Protein AF-A0A552U8J7-F1 (afdb_monomer)

Organism: NCBI:txid2593303

Secondary structure (DSSP, 8-state):
-EEEEEEEEESS--TTS-HHHHHHHHHHHHHHTTPEEEEEEEEEE--SS-S--HHHHHHHHHHHTT--SEEEES-GGGT-SSHHHHHHHHHHHHHTTPEEEE----

Mean predicted aligned error: 4.66 Å

Nearest PDB structures (foldseek):
  3bvp-assembly1_B-2  TM=9.586E-01  e=5.510E-09  unclassified
  3bvp-assembly1_A-2  TM=9.538E-01  e=4.838E-09  unclassified
  6dgc-assembly1_A  TM=9.422E-01  e=4.533E-09  Sulfolobus sp. L00 11
  6dgc-assembly1_B  TM=9.392E-01  e=1.203E-08  Sulfolobus sp. L00 11
  3lhk-assembly1_B  TM=8.976E-01  e=3.194E-08  Methanocaldococcus jannaschii DSM 2661

Sequence (106 aa):
MKVALYARCSASKPEGETIEAQLKRSRALIHKRGWAEVSCFIDAGYSGITLDRPGMRSLIAVVESGAVEAVCVDSISRLARSQADFETLAAQCRSAGVRIIANDQG

Radius of gyration: 12.72 Å; Cα contacts (8 Å, |Δi|>4): 197; chains: 1; bounding box: 29×30×30 Å

Foldseek 3Di:
DEEEEEAEDAPDDDPCRDRVNWVVLQVVVCVVVVYDYPYYFYHYNDDQADCPTPRSVVVLVCLQVLVGQEYETQALSRRHPDPVSSVVVCVSSVVSNYYYHHVPPD

Structure (mmCIF, N/CA/C/O backbone):
data_AF-A0A552U8J7-F1
#
_entry.id   AF-A0A552U8J7-F1
#
loop_
_atom_site.group_PDB
_atom_site.id
_atom_site.type_symbol
_atom_site.label_atom_id
_atom_site.label_alt_id
_atom_site.label_comp_id
_atom_site.label_asym_id
_atom_site.label_entity_id
_atom_site.label_seq_id
_atom_site.pdbx_PDB_ins_code
_atom_site.Cartn_x
_atom_site.Cartn_y
_atom_site.Cartn_z
_atom_site.occupancy
_atom_site.B_iso_or_equiv
_atom_site.auth_seq_id
_atom_site.auth_comp_id
_atom_site.auth_asym_id
_atom_site.auth_atom_id
_atom_site.pdbx_PDB_model_num
ATOM 1 N N . MET A 1 1 ? -8.632 -1.790 12.955 1.00 92.88 1 MET A N 1
ATOM 2 C CA . MET A 1 1 ? -7.970 -1.064 11.856 1.00 92.88 1 MET A CA 1
ATOM 3 C C . MET A 1 1 ? -8.086 -1.884 10.585 1.00 92.88 1 MET A C 1
ATOM 5 O O . MET A 1 1 ? -7.649 -3.034 10.581 1.00 92.88 1 MET A O 1
ATOM 9 N N . LYS A 1 2 ? -8.709 -1.315 9.557 1.00 96.12 2 LYS A N 1
ATOM 10 C CA . LYS A 1 2 ? -8.843 -1.869 8.206 1.00 96.12 2 LYS A CA 1
ATOM 11 C C . LYS A 1 2 ? -7.602 -1.547 7.381 1.00 96.12 2 LYS A C 1
ATOM 13 O O . LYS A 1 2 ? -7.211 -0.383 7.305 1.00 96.12 2 LYS A O 1
ATOM 18 N N . VAL A 1 3 ? -6.988 -2.554 6.772 1.00 97.06 3 VAL A N 1
ATOM 19 C CA . VAL A 1 3 ? -5.699 -2.413 6.089 1.00 97.06 3 VAL A CA 1
ATOM 20 C C . VAL A 1 3 ? -5.780 -2.963 4.668 1.00 97.06 3 VAL A C 1
ATOM 22 O O . VAL A 1 3 ? -6.255 -4.079 4.457 1.00 97.06 3 VAL A O 1
ATOM 25 N N . ALA A 1 4 ? -5.290 -2.190 3.699 1.00 97.06 4 ALA A N 1
ATOM 26 C CA . ALA A 1 4 ? -4.988 -2.679 2.358 1.00 97.06 4 ALA A CA 1
ATOM 27 C C . ALA A 1 4 ? -3.547 -3.196 2.305 1.00 97.06 4 ALA A C 1
ATOM 29 O O . ALA A 1 4 ? -2.637 -2.539 2.808 1.00 97.06 4 ALA A O 1
ATOM 30 N N . LEU A 1 5 ? -3.321 -4.340 1.668 1.00 96.44 5 LEU A N 1
ATOM 31 C CA . LEU A 1 5 ? -1.984 -4.832 1.354 1.00 96.44 5 LEU A CA 1
ATOM 32 C C . LEU A 1 5 ? -1.585 -4.433 -0.060 1.00 96.44 5 LEU A C 1
ATOM 34 O O . LEU A 1 5 ? -2.409 -4.464 -0.974 1.00 96.44 5 LEU A O 1
ATOM 38 N N . TYR A 1 6 ? -0.309 -4.112 -0.251 1.00 95.06 6 TYR A N 1
ATOM 39 C CA . TYR A 1 6 ? 0.245 -3.897 -1.580 1.00 95.06 6 TYR A CA 1
ATOM 40 C C . TYR A 1 6 ? 1.609 -4.580 -1.739 1.00 95.06 6 TYR A C 1
ATOM 42 O O . TYR A 1 6 ? 2.515 -4.411 -0.918 1.00 95.06 6 TYR A O 1
ATOM 50 N N . ALA A 1 7 ? 1.761 -5.339 -2.823 1.00 92.56 7 ALA A N 1
ATOM 51 C CA . ALA A 1 7 ? 2.996 -6.030 -3.178 1.00 92.56 7 ALA A CA 1
ATOM 52 C C . ALA A 1 7 ? 3.368 -5.774 -4.642 1.00 92.56 7 ALA A C 1
ATOM 54 O O . ALA A 1 7 ? 2.512 -5.685 -5.521 1.00 92.56 7 ALA A O 1
ATOM 55 N N . ARG A 1 8 ? 4.673 -5.689 -4.916 1.00 89.38 8 ARG A N 1
ATOM 56 C CA . ARG A 1 8 ? 5.188 -5.462 -6.273 1.00 89.38 8 ARG A CA 1
ATOM 57 C C . ARG A 1 8 ? 6.414 -6.313 -6.546 1.00 89.38 8 ARG A C 1
ATOM 59 O O . ARG A 1 8 ? 7.313 -6.390 -5.708 1.00 89.38 8 ARG A O 1
ATOM 66 N N . CYS A 1 9 ? 6.501 -6.867 -7.749 1.00 85.50 9 CYS A N 1
ATOM 67 C CA . CYS A 1 9 ? 7.696 -7.541 -8.238 1.00 85.50 9 CYS A CA 1
ATOM 68 C C . CYS A 1 9 ? 7.993 -7.101 -9.674 1.00 85.50 9 CYS A C 1
ATOM 70 O O . CYS A 1 9 ? 7.096 -7.066 -10.512 1.00 85.50 9 CYS A O 1
ATOM 72 N N . SER A 1 10 ? 9.248 -6.754 -9.961 1.00 75.00 10 SER A N 1
ATOM 73 C CA . SER A 1 10 ? 9.705 -6.520 -11.335 1.00 75.00 10 SER A CA 1
ATOM 74 C C . SER A 1 10 ? 9.939 -7.852 -12.046 1.00 75.00 10 SER A C 1
ATOM 76 O O . SER A 1 10 ? 10.345 -8.810 -11.397 1.00 75.00 10 SER A O 1
ATOM 78 N N . ALA A 1 11 ? 9.758 -7.894 -13.369 1.00 66.56 11 ALA A N 1
ATOM 79 C CA . ALA A 1 11 ? 9.876 -9.115 -14.179 1.00 66.56 11 ALA A CA 1
ATOM 80 C C . ALA A 1 11 ? 11.217 -9.871 -14.032 1.00 66.56 11 ALA A C 1
ATOM 82 O O . ALA A 1 11 ? 11.279 -11.067 -14.285 1.00 66.56 11 ALA A O 1
ATOM 83 N N . SER A 1 12 ? 12.282 -9.194 -13.596 1.00 60.25 12 SER A N 1
ATOM 84 C CA . SER A 1 12 ? 13.618 -9.757 -13.401 1.00 60.25 12 SER A CA 1
ATOM 85 C C . SER A 1 12 ? 14.025 -9.724 -11.920 1.00 60.25 12 SER A C 1
ATOM 87 O O . SER A 1 12 ? 14.652 -8.750 -11.496 1.00 60.25 12 SER A O 1
ATOM 89 N N . LYS A 1 13 ? 13.667 -10.728 -11.104 1.00 60.84 13 LYS A N 1
ATOM 90 C CA . LYS A 1 13 ? 14.222 -10.870 -9.740 1.00 60.84 13 LYS A CA 1
ATOM 91 C C . LYS A 1 13 ? 14.313 -12.323 -9.228 1.00 60.84 13 LYS A C 1
ATOM 93 O O . LYS A 1 13 ? 13.581 -13.171 -9.727 1.00 60.84 13 LYS A O 1
ATOM 98 N N . PRO A 1 14 ? 15.206 -12.591 -8.245 1.00 55.47 14 PRO A N 1
ATOM 99 C CA . PRO A 1 14 ? 15.517 -13.930 -7.724 1.00 55.47 14 PRO A CA 1
ATOM 100 C C . PRO A 1 14 ? 14.398 -14.510 -6.837 1.00 55.47 14 PRO A C 1
ATOM 102 O O . PRO A 1 14 ? 13.576 -13.759 -6.308 1.00 55.47 14 PRO A O 1
ATOM 105 N N . GLU A 1 15 ? 14.431 -15.829 -6.603 1.00 54.19 15 GLU A N 1
ATOM 106 C CA . GLU A 1 15 ? 13.433 -16.661 -5.886 1.00 54.19 15 GLU A CA 1
ATOM 107 C C . GLU A 1 15 ? 12.950 -16.150 -4.504 1.00 54.19 15 GLU A C 1
ATOM 109 O O . GLU A 1 15 ? 11.908 -16.590 -4.028 1.00 54.19 15 GLU A O 1
ATOM 114 N N . GLY A 1 16 ? 13.641 -15.204 -3.853 1.00 53.81 16 GLY A N 1
ATOM 115 C CA . GLY A 1 16 ? 13.302 -14.703 -2.506 1.00 53.81 16 GLY A CA 1
ATOM 116 C C . GLY A 1 16 ? 12.442 -13.428 -2.428 1.00 53.81 16 GLY A C 1
ATOM 117 O O . GLY A 1 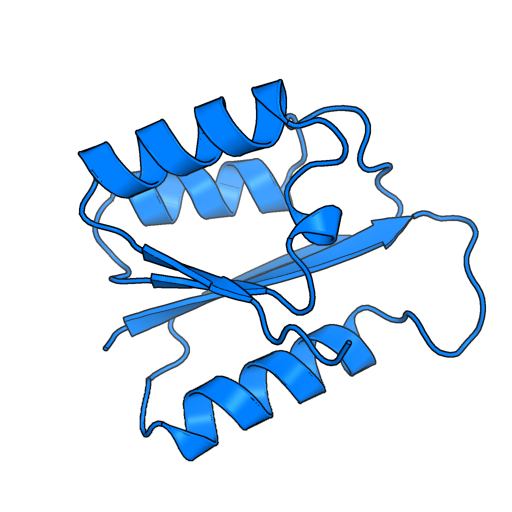16 ? 11.947 -13.084 -1.353 1.00 53.81 16 GLY A O 1
ATOM 118 N N . GLU A 1 17 ? 12.242 -12.708 -3.537 1.00 69.38 17 GLU A N 1
ATOM 119 C CA . GLU A 1 17 ? 11.499 -11.430 -3.576 1.00 69.38 17 GLU A CA 1
ATOM 120 C C . GLU A 1 17 ? 10.084 -11.554 -4.176 1.00 69.38 17 GLU A C 1
ATOM 122 O O . GLU A 1 17 ? 9.488 -10.565 -4.616 1.00 69.38 17 GLU A O 1
ATOM 127 N N . THR A 1 18 ? 9.517 -12.761 -4.173 1.00 82.81 18 THR A N 1
ATOM 128 C CA . THR A 1 18 ? 8.197 -13.027 -4.759 1.00 82.81 18 THR A CA 1
ATOM 129 C C . THR A 1 18 ? 7.086 -12.218 -4.088 1.00 82.81 18 THR A C 1
ATOM 131 O O . THR A 1 18 ? 7.173 -11.819 -2.922 1.00 82.81 18 THR A O 1
ATOM 134 N N . ILE A 1 19 ? 6.006 -11.984 -4.836 1.00 88.25 19 ILE A N 1
ATOM 135 C CA . ILE A 1 19 ? 4.785 -11.353 -4.318 1.00 88.25 19 ILE A CA 1
ATOM 136 C C . ILE A 1 19 ? 4.274 -12.100 -3.082 1.00 88.25 19 ILE A C 1
ATOM 138 O O . ILE A 1 19 ? 3.932 -11.481 -2.080 1.00 88.25 19 ILE A O 1
ATOM 142 N N . GLU A 1 20 ? 4.276 -13.429 -3.125 1.00 89.06 20 GLU A N 1
ATOM 143 C CA . GLU A 1 20 ? 3.793 -14.280 -2.038 1.00 89.06 20 GLU A CA 1
ATOM 144 C C . GLU A 1 20 ? 4.605 -14.097 -0.755 1.00 89.06 20 GLU A C 1
ATOM 146 O O . GLU A 1 20 ? 4.027 -13.963 0.323 1.00 89.06 20 GLU A O 1
ATOM 151 N N . A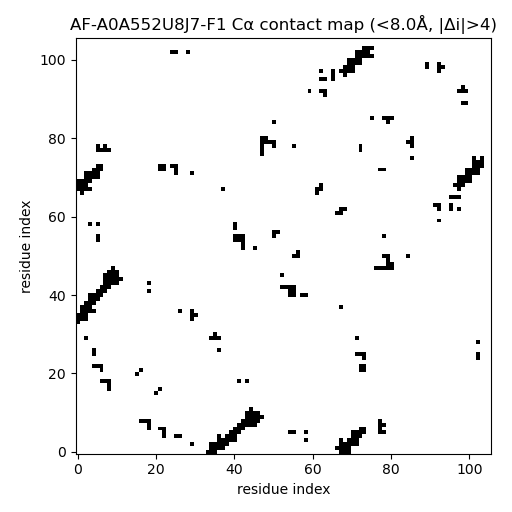LA A 1 21 ? 5.936 -14.025 -0.859 1.00 89.38 21 ALA A N 1
ATOM 152 C CA . ALA A 1 21 ? 6.803 -13.793 0.291 1.00 89.38 21 ALA A CA 1
ATOM 153 C C . ALA A 1 21 ? 6.553 -12.411 0.922 1.00 89.38 21 ALA A C 1
ATOM 155 O O . ALA A 1 21 ? 6.469 -12.302 2.148 1.00 89.38 21 ALA A O 1
ATOM 156 N N . GLN A 1 22 ? 6.372 -11.376 0.094 1.00 90.75 22 GLN A N 1
ATOM 157 C CA . GLN A 1 22 ? 6.016 -10.025 0.546 1.00 90.75 22 GLN A CA 1
ATOM 158 C C . GLN A 1 22 ? 4.667 -10.024 1.274 1.00 90.75 22 GLN A C 1
ATOM 160 O O . GLN A 1 22 ? 4.569 -9.560 2.410 1.00 90.75 22 GLN A O 1
ATOM 165 N N . LEU A 1 23 ? 3.636 -10.612 0.661 1.00 92.94 23 LEU A N 1
ATOM 166 C CA . LEU A 1 23 ? 2.298 -10.683 1.246 1.00 92.94 23 LEU A CA 1
ATOM 167 C C . LEU A 1 23 ? 2.277 -11.507 2.530 1.00 92.94 23 LEU A C 1
ATOM 169 O O . LEU A 1 23 ? 1.619 -11.108 3.484 1.00 92.94 23 LEU A O 1
ATOM 173 N N . LYS A 1 24 ? 3.019 -12.617 2.602 1.00 93.12 24 LYS A N 1
ATOM 174 C CA . LYS A 1 24 ? 3.134 -13.425 3.824 1.00 93.12 24 LYS A CA 1
ATOM 175 C C . LYS A 1 24 ? 3.694 -12.599 4.982 1.00 93.12 24 LYS A C 1
ATOM 177 O O . LYS A 1 24 ? 3.153 -12.661 6.085 1.00 93.12 24 LYS A O 1
ATOM 182 N N . ARG A 1 25 ? 4.736 -11.797 4.736 1.00 93.19 25 ARG A N 1
ATOM 183 C CA . ARG A 1 25 ? 5.325 -10.901 5.744 1.00 93.19 25 ARG A CA 1
ATOM 184 C C . ARG A 1 25 ? 4.369 -9.780 6.152 1.00 93.19 25 ARG A C 1
ATOM 186 O O . ARG A 1 25 ? 4.166 -9.569 7.347 1.00 93.19 25 ARG A O 1
ATOM 193 N N . SER A 1 26 ? 3.715 -9.122 5.194 1.00 93.75 26 SER A N 1
ATOM 194 C CA . SER A 1 26 ? 2.710 -8.092 5.494 1.00 93.75 26 SER A CA 1
ATOM 195 C C . SER A 1 26 ? 1.512 -8.657 6.267 1.00 93.75 26 SER A C 1
ATOM 197 O O . SER A 1 26 ? 1.099 -8.067 7.262 1.00 93.75 26 SER A O 1
ATOM 199 N N . ARG A 1 27 ? 1.006 -9.838 5.887 1.00 95.31 27 ARG A N 1
ATOM 200 C CA . ARG A 1 27 ? -0.069 -10.549 6.601 1.00 95.31 27 ARG A CA 1
ATOM 201 C C . ARG A 1 27 ? 0.320 -10.897 8.029 1.00 95.31 27 ARG A C 1
ATOM 203 O O . ARG A 1 27 ? -0.458 -10.665 8.950 1.00 95.31 27 ARG A O 1
ATOM 210 N N . ALA A 1 28 ? 1.538 -11.397 8.232 1.00 94.62 28 ALA A N 1
ATOM 211 C CA . ALA A 1 28 ? 2.048 -11.681 9.569 1.00 94.62 28 ALA A CA 1
ATOM 212 C C . ALA A 1 28 ? 2.097 -10.415 10.443 1.00 94.62 28 ALA A C 1
ATOM 214 O O . ALA A 1 28 ? 1.706 -10.464 11.611 1.00 94.62 28 ALA A O 1
ATOM 215 N N . LEU A 1 29 ? 2.515 -9.274 9.879 1.00 93.62 29 LEU A N 1
ATOM 216 C CA . LEU A 1 29 ? 2.545 -7.992 10.585 1.00 93.62 29 LEU A CA 1
ATOM 217 C C . LEU A 1 29 ? 1.142 -7.533 11.002 1.00 93.62 29 LEU A C 1
ATOM 219 O O . LEU A 1 29 ? 0.938 -7.208 12.174 1.00 93.62 29 LEU A O 1
ATOM 223 N N . ILE A 1 30 ? 0.180 -7.513 10.073 1.00 95.12 30 ILE A N 1
ATOM 224 C CA . ILE A 1 30 ? -1.183 -7.057 10.382 1.00 95.12 30 ILE A CA 1
ATOM 225 C C . ILE A 1 30 ? -1.881 -8.014 11.358 1.00 95.12 30 ILE A C 1
ATOM 227 O O . ILE A 1 30 ? -2.535 -7.551 12.290 1.00 95.12 30 ILE A O 1
ATOM 231 N N . HIS A 1 31 ? -1.661 -9.329 11.227 1.00 94.56 31 HIS A N 1
ATOM 232 C CA . HIS A 1 31 ? -2.222 -10.334 12.128 1.00 94.56 31 HIS A CA 1
ATOM 233 C C . HIS A 1 31 ? -1.666 -10.179 13.546 1.00 94.56 31 HIS A C 1
ATOM 235 O O . HIS A 1 31 ? -2.427 -10.127 14.508 1.00 94.56 31 HIS A O 1
ATOM 241 N N . LYS A 1 32 ? -0.343 -10.001 13.688 1.00 94.25 32 LYS A N 1
ATOM 242 C CA . LYS A 1 32 ? 0.307 -9.748 14.987 1.00 94.25 32 LYS A CA 1
ATOM 243 C C . LYS A 1 32 ? -0.246 -8.503 15.689 1.00 94.25 32 LYS A C 1
ATOM 245 O O . LYS A 1 32 ? -0.222 -8.434 16.913 1.00 94.25 32 LYS A O 1
ATOM 250 N N . ARG A 1 33 ? -0.728 -7.518 14.929 1.00 94.12 33 ARG A N 1
ATOM 251 C CA . ARG A 1 33 ? -1.316 -6.281 15.461 1.00 94.12 33 ARG A CA 1
ATOM 252 C C . ARG A 1 33 ? -2.843 -6.323 15.595 1.00 94.12 33 ARG A C 1
ATOM 254 O O . ARG A 1 33 ? -3.426 -5.321 16.003 1.00 94.12 33 ARG A O 1
ATOM 261 N N . GLY A 1 34 ? -3.487 -7.447 15.272 1.00 96.12 34 GLY A N 1
ATOM 262 C CA . GLY A 1 34 ? -4.945 -7.592 15.329 1.00 96.12 34 GLY A CA 1
ATOM 263 C C . GLY A 1 34 ? -5.685 -6.718 14.310 1.00 96.12 34 GLY A C 1
ATOM 264 O O . GLY A 1 34 ? -6.796 -6.257 14.567 1.00 96.12 34 GLY A O 1
ATOM 265 N N . TRP A 1 35 ? -5.053 -6.412 13.178 1.00 96.69 35 TRP A N 1
ATOM 266 C CA . TRP A 1 35 ? -5.649 -5.617 12.106 1.00 96.69 35 TRP A CA 1
ATOM 267 C C . TRP A 1 35 ? -6.292 -6.511 11.045 1.00 96.69 35 TRP A C 1
ATOM 269 O O . TRP A 1 35 ? -5.868 -7.646 10.840 1.00 96.69 35 TRP A O 1
ATOM 279 N N . ALA A 1 36 ? -7.304 -5.984 10.357 1.00 95.94 36 ALA A N 1
ATOM 280 C CA . ALA A 1 36 ? -8.064 -6.723 9.356 1.00 95.94 36 ALA A CA 1
ATOM 281 C C . ALA A 1 36 ? -7.589 -6.376 7.940 1.00 95.94 36 ALA A C 1
ATOM 283 O O . ALA A 1 36 ? -7.585 -5.203 7.560 1.00 95.94 36 ALA A O 1
ATOM 284 N N . GLU A 1 37 ? -7.225 -7.393 7.157 1.00 96.12 37 GLU A N 1
ATOM 285 C CA . GLU A 1 37 ? -7.013 -7.262 5.712 1.00 96.12 37 GLU A CA 1
ATOM 286 C C . GLU A 1 37 ? -8.363 -7.029 5.024 1.00 96.12 37 GLU A C 1
ATOM 288 O O . GLU A 1 37 ? -9.257 -7.865 5.130 1.00 96.12 37 GLU A O 1
ATOM 293 N N . VAL A 1 38 ? -8.520 -5.892 4.343 1.00 95.19 38 VAL A N 1
ATOM 294 C CA . VAL A 1 38 ? -9.744 -5.563 3.584 1.00 95.19 38 VAL A CA 1
ATOM 295 C C . VAL A 1 38 ? -9.555 -5.797 2.091 1.00 95.19 38 VAL A C 1
ATOM 297 O O . VAL A 1 38 ? -10.452 -6.313 1.433 1.00 95.19 38 VAL A O 1
ATOM 300 N N . SER A 1 39 ? -8.377 -5.452 1.573 1.00 93.69 39 SER A N 1
ATOM 301 C CA . SER A 1 39 ? -8.040 -5.589 0.156 1.00 93.69 39 SER A CA 1
ATOM 302 C C . SER A 1 39 ? -6.560 -5.918 -0.004 1.00 93.69 39 SER A C 1
ATOM 304 O O . SER A 1 39 ? -5.738 -5.519 0.820 1.00 93.69 39 SER A O 1
ATOM 306 N N . CYS A 1 40 ? -6.205 -6.598 -1.091 1.00 95.12 40 CYS A N 1
ATOM 307 C CA . CYS A 1 40 ? -4.825 -6.906 -1.447 1.00 95.12 40 CYS A CA 1
ATOM 308 C C . CYS A 1 40 ? -4.593 -6.582 -2.925 1.00 95.12 40 CYS A C 1
ATOM 310 O O . CYS A 1 40 ? -5.316 -7.076 -3.788 1.00 95.12 40 CYS A O 1
ATOM 312 N N . PHE A 1 41 ? -3.569 -5.780 -3.209 1.00 95.19 41 PHE A N 1
ATOM 313 C CA . PHE A 1 41 ? -3.220 -5.323 -4.551 1.00 95.19 41 PHE A CA 1
ATOM 314 C C . PHE A 1 41 ? -1.819 -5.781 -4.935 1.00 95.19 41 PHE A C 1
ATOM 316 O O . PHE A 1 41 ? -0.897 -5.791 -4.116 1.00 95.19 41 PHE A O 1
ATOM 323 N N . ILE A 1 42 ? -1.665 -6.183 -6.193 1.00 92.38 42 ILE A N 1
ATOM 324 C CA . ILE A 1 42 ? -0.448 -6.816 -6.690 1.00 92.38 42 ILE A CA 1
ATOM 325 C C . ILE A 1 42 ? -0.076 -6.194 -8.030 1.00 92.38 42 ILE A C 1
ATOM 327 O O . ILE A 1 42 ? -0.899 -6.144 -8.938 1.00 92.38 42 ILE A O 1
ATOM 331 N N . ASP A 1 43 ? 1.188 -5.800 -8.159 1.00 89.94 43 ASP A N 1
ATOM 332 C CA . ASP A 1 43 ? 1.800 -5.401 -9.424 1.00 89.94 43 ASP A CA 1
ATOM 333 C C . ASP A 1 43 ? 2.957 -6.360 -9.760 1.00 89.94 43 ASP A C 1
ATOM 335 O O . ASP A 1 43 ? 4.113 -6.154 -9.371 1.00 89.94 43 ASP A O 1
ATOM 339 N N . ALA A 1 44 ? 2.641 -7.448 -10.467 1.00 84.56 44 ALA A N 1
ATOM 340 C CA . ALA A 1 44 ? 3.613 -8.433 -10.942 1.00 84.56 44 ALA A CA 1
ATOM 341 C C . ALA A 1 44 ? 4.127 -8.066 -12.343 1.00 84.56 44 ALA A C 1
ATOM 343 O O . ALA A 1 44 ? 3.345 -7.767 -13.237 1.00 84.56 44 ALA A O 1
ATOM 344 N N . GLY A 1 45 ? 5.446 -8.073 -12.538 1.00 80.31 45 GLY A N 1
ATOM 345 C CA . GLY A 1 45 ? 6.082 -7.696 -13.804 1.00 80.31 45 GLY A CA 1
ATOM 346 C C . GLY A 1 45 ? 6.303 -6.190 -13.981 1.00 80.31 45 GLY A C 1
ATOM 347 O O . GLY A 1 45 ? 6.998 -5.787 -14.909 1.00 80.31 45 GLY A O 1
ATOM 348 N N . TYR A 1 46 ? 5.806 -5.351 -13.06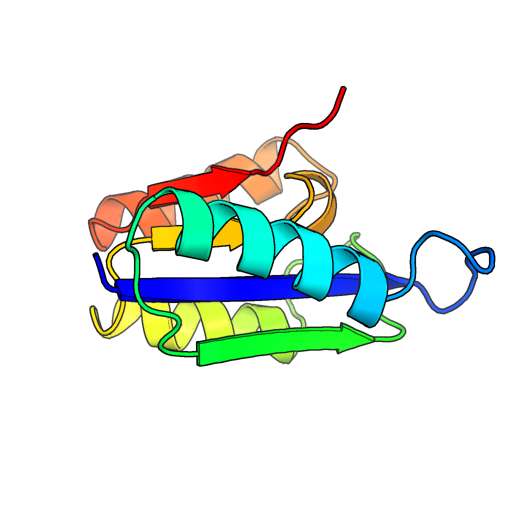8 1.00 78.12 46 TYR A N 1
ATOM 349 C CA . TYR A 1 46 ? 5.921 -3.896 -13.174 1.00 78.12 46 TYR A CA 1
ATOM 350 C C . TYR A 1 46 ? 7.188 -3.353 -12.499 1.00 78.12 46 TYR A C 1
ATOM 352 O O . TYR A 1 46 ? 7.543 -3.684 -11.356 1.00 78.12 46 TYR A O 1
ATOM 360 N N . SER A 1 47 ? 7.872 -2.451 -13.207 1.00 68.44 47 SER A N 1
ATOM 361 C CA . SER A 1 47 ? 8.968 -1.673 -12.632 1.00 68.44 47 SER A CA 1
ATOM 362 C C . SER A 1 47 ? 8.436 -0.679 -11.587 1.00 68.44 47 SER A C 1
ATOM 364 O O . SER A 1 47 ? 7.252 -0.356 -11.540 1.00 68.44 47 SER A O 1
ATOM 366 N N . GLY A 1 48 ? 9.316 -0.201 -10.705 1.00 67.31 48 GLY A N 1
ATOM 367 C CA . GLY A 1 48 ? 8.967 0.814 -9.702 1.00 67.31 48 GLY A CA 1
ATOM 368 C C . GLY A 1 48 ? 9.154 2.255 -10.186 1.00 67.31 48 GLY A C 1
ATOM 369 O O . GLY A 1 48 ? 9.235 3.136 -9.341 1.00 67.31 48 GLY A O 1
ATOM 370 N N . ILE A 1 49 ? 9.324 2.469 -11.498 1.00 70.50 49 ILE A N 1
ATOM 371 C CA . ILE A 1 49 ? 9.752 3.752 -12.090 1.00 70.50 49 ILE A CA 1
ATOM 372 C C . ILE A 1 49 ? 8.585 4.741 -12.218 1.00 70.50 49 ILE A C 1
ATOM 374 O O . ILE A 1 49 ? 8.787 5.936 -12.080 1.00 70.50 49 ILE A O 1
ATOM 378 N N . THR A 1 50 ? 7.372 4.246 -12.465 1.00 74.88 50 THR A N 1
ATOM 379 C CA . THR A 1 50 ? 6.145 5.056 -12.548 1.00 74.88 50 THR A CA 1
ATOM 380 C C . THR A 1 50 ? 5.175 4.647 -11.452 1.00 74.88 50 THR A C 1
ATOM 382 O O . THR A 1 50 ? 5.207 3.491 -11.035 1.00 74.88 50 THR A O 1
ATOM 385 N N . LEU A 1 51 ? 4.311 5.548 -10.984 1.00 77.50 51 LEU A N 1
ATOM 386 C CA . LEU A 1 51 ? 3.174 5.221 -10.113 1.00 77.50 51 LEU A CA 1
ATOM 387 C C . LEU A 1 51 ? 1.938 4.738 -10.898 1.00 77.50 51 LEU A C 1
ATOM 389 O O . LEU A 1 51 ? 1.025 4.178 -10.297 1.00 77.50 51 LEU A O 1
ATOM 393 N N . ASP A 1 52 ? 1.919 4.890 -12.227 1.00 82.56 52 ASP A N 1
ATOM 394 C CA . ASP A 1 52 ? 0.821 4.425 -13.084 1.00 82.56 52 ASP A CA 1
ATOM 395 C C . ASP A 1 52 ? 0.916 2.910 -13.312 1.00 82.56 52 ASP A C 1
ATOM 397 O O . ASP A 1 52 ? 1.508 2.421 -14.275 1.00 82.56 52 ASP A O 1
ATOM 401 N N . ARG A 1 53 ? 0.391 2.153 -12.346 1.00 88.56 53 ARG A N 1
ATOM 402 C CA . ARG A 1 53 ? 0.334 0.687 -12.357 1.00 88.56 53 ARG A CA 1
ATOM 403 C C . ARG A 1 53 ? -1.068 0.219 -11.961 1.00 88.56 53 ARG A C 1
ATOM 405 O O . ARG A 1 53 ? -1.695 0.877 -11.127 1.00 88.56 53 ARG A O 1
ATOM 412 N N . PRO A 1 54 ? -1.578 -0.903 -12.496 1.00 89.69 54 PRO A N 1
ATOM 413 C CA . PRO A 1 54 ? -2.948 -1.344 -12.224 1.00 89.69 54 PRO A CA 1
ATOM 414 C C . PRO A 1 54 ? -3.244 -1.564 -10.732 1.00 89.69 54 PRO A C 1
ATOM 416 O O . PRO A 1 54 ? -4.277 -1.111 -10.228 1.00 89.69 54 PRO A O 1
ATOM 419 N N . GLY A 1 55 ? -2.325 -2.212 -10.009 1.00 92.31 55 GLY A N 1
ATOM 420 C CA . GLY A 1 55 ? -2.438 -2.451 -8.574 1.00 92.31 55 GLY A CA 1
ATOM 421 C C . GLY A 1 55 ? -2.360 -1.155 -7.772 1.00 92.31 55 GLY A C 1
ATOM 422 O O . GLY A 1 55 ? -3.201 -0.926 -6.905 1.00 92.31 55 GLY A O 1
ATOM 423 N N . MET A 1 56 ? -1.411 -0.274 -8.103 1.00 92.81 56 MET A N 1
ATOM 424 C CA . MET A 1 56 ? -1.284 1.047 -7.470 1.00 92.81 56 MET A CA 1
ATOM 425 C C . MET A 1 56 ? -2.534 1.918 -7.664 1.00 92.81 56 MET A C 1
ATOM 427 O O . MET A 1 56 ? -3.024 2.510 -6.707 1.00 92.81 56 MET A O 1
ATOM 431 N N . ARG A 1 57 ? -3.102 1.968 -8.874 1.00 92.75 57 ARG A N 1
ATOM 432 C CA . ARG A 1 57 ? -4.336 2.728 -9.146 1.00 92.75 57 ARG A CA 1
ATOM 433 C C . ARG A 1 57 ? -5.512 2.212 -8.325 1.00 92.75 57 ARG A C 1
ATOM 435 O O . ARG A 1 57 ? -6.265 2.999 -7.762 1.00 92.75 57 ARG A O 1
ATOM 442 N N . SER A 1 58 ? -5.645 0.890 -8.237 1.00 94.56 58 SER A N 1
ATOM 443 C CA . SER A 1 58 ? -6.704 0.249 -7.452 1.00 94.56 58 SER A CA 1
ATOM 444 C C . SER A 1 58 ? -6.539 0.519 -5.954 1.00 94.56 58 SER A C 1
ATOM 446 O O . SER A 1 58 ? -7.519 0.774 -5.256 1.00 94.56 58 SER A O 1
ATOM 448 N N . LEU A 1 59 ? -5.294 0.527 -5.469 1.00 94.69 59 LEU A N 1
ATOM 449 C CA . LEU A 1 59 ? -4.965 0.912 -4.102 1.00 94.69 59 LEU A CA 1
ATOM 450 C C . LEU A 1 59 ? -5.376 2.361 -3.815 1.00 94.69 59 LEU A C 1
ATOM 452 O O . LEU A 1 59 ? -6.054 2.601 -2.819 1.00 94.69 59 LEU A O 1
ATOM 456 N N . ILE A 1 60 ? -4.998 3.305 -4.683 1.00 93.06 60 ILE A N 1
ATOM 457 C CA . ILE A 1 60 ? -5.342 4.727 -4.533 1.00 93.06 60 ILE A CA 1
ATOM 458 C C . ILE A 1 60 ? -6.862 4.911 -4.504 1.00 93.06 60 ILE A C 1
ATOM 460 O O . ILE A 1 60 ? -7.363 5.570 -3.601 1.00 93.06 60 ILE A O 1
ATOM 464 N N . ALA A 1 61 ? -7.610 4.248 -5.389 1.00 94.12 61 ALA A N 1
ATOM 465 C CA . ALA A 1 61 ? -9.072 4.329 -5.390 1.00 94.12 61 ALA A CA 1
ATOM 466 C C . ALA A 1 61 ? -9.693 3.866 -4.055 1.00 94.12 61 AL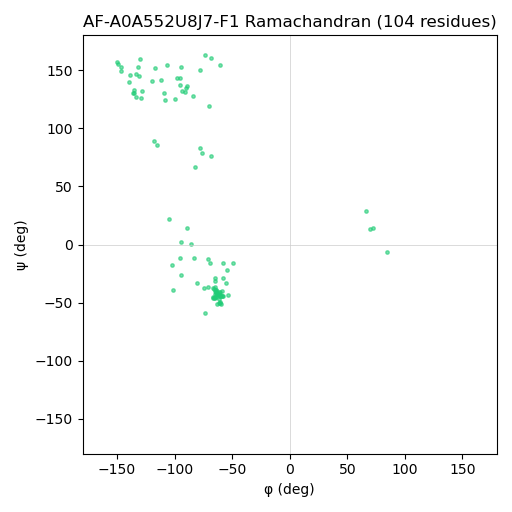A A C 1
ATOM 468 O O . ALA A 1 61 ? -10.629 4.480 -3.542 1.00 94.12 61 ALA A O 1
ATOM 469 N N . VAL A 1 62 ? -9.153 2.804 -3.447 1.00 94.62 62 VAL A N 1
ATOM 470 C CA . VAL A 1 62 ? -9.611 2.325 -2.133 1.00 94.62 62 VAL A CA 1
ATOM 471 C C . VAL A 1 62 ? -9.215 3.281 -1.005 1.00 94.62 62 VAL A C 1
ATOM 473 O O . VAL A 1 62 ? -10.014 3.494 -0.092 1.00 94.62 62 VAL A O 1
ATOM 476 N N . VAL A 1 63 ? -8.033 3.894 -1.081 1.00 94.19 63 VAL A N 1
ATOM 477 C CA . VAL A 1 63 ? -7.600 4.953 -0.156 1.00 94.19 63 VAL A CA 1
ATOM 478 C C . VAL A 1 63 ? -8.550 6.150 -0.228 1.00 94.19 63 VAL A C 1
ATOM 480 O O . VAL A 1 63 ? -9.069 6.572 0.801 1.00 94.19 63 VAL A O 1
ATOM 483 N N . GLU A 1 64 ? -8.838 6.647 -1.430 1.00 92.81 64 GLU A N 1
ATOM 484 C CA . GLU A 1 64 ? -9.725 7.794 -1.662 1.00 92.81 64 GLU A CA 1
ATOM 485 C C . GLU A 1 64 ? -11.173 7.514 -1.245 1.00 92.81 64 GLU A C 1
ATOM 487 O O . GLU A 1 64 ? -11.861 8.410 -0.764 1.00 92.81 64 GLU A O 1
ATOM 492 N N . SER A 1 65 ? -11.630 6.263 -1.355 1.00 93.19 65 SER A N 1
ATOM 493 C CA . SER A 1 65 ? -12.964 5.862 -0.889 1.00 93.19 65 SER A CA 1
ATOM 494 C C . SER A 1 65 ?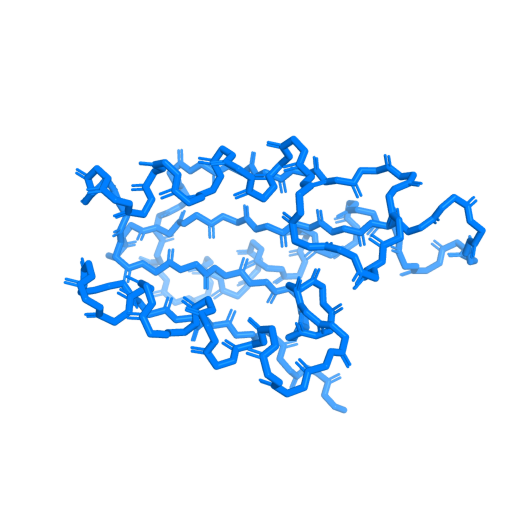 -13.118 5.834 0.641 1.00 93.19 65 SER A C 1
ATOM 496 O O . SER A 1 65 ? -14.233 5.686 1.138 1.00 93.19 65 SER A O 1
ATOM 498 N N . GLY A 1 66 ? -12.017 5.909 1.402 1.00 91.50 66 GLY A N 1
ATOM 499 C CA . GLY A 1 66 ? -12.029 5.761 2.862 1.00 91.50 66 GLY A CA 1
ATOM 500 C C . GLY A 1 66 ? -12.331 4.336 3.350 1.00 91.50 66 GLY A C 1
ATOM 501 O O . GLY A 1 66 ? -12.607 4.124 4.531 1.00 91.50 66 GLY A O 1
ATOM 502 N N . ALA A 1 67 ? -12.283 3.333 2.466 1.00 93.12 67 ALA A N 1
ATOM 503 C CA . ALA A 1 67 ? -12.567 1.940 2.815 1.00 93.12 67 ALA A CA 1
ATOM 504 C C . ALA A 1 67 ? -11.490 1.300 3.715 1.00 93.12 67 ALA A C 1
ATOM 506 O O . ALA A 1 67 ? -11.742 0.266 4.346 1.00 93.12 67 ALA A O 1
ATOM 507 N N . VAL A 1 68 ? -10.307 1.915 3.805 1.00 96.25 68 VAL A N 1
ATOM 508 C CA . VAL A 1 68 ? -9.177 1.460 4.625 1.00 96.25 68 VAL A CA 1
ATOM 509 C C . VAL A 1 68 ? -8.600 2.595 5.463 1.00 96.25 68 VAL A C 1
ATOM 511 O O . VAL A 1 68 ? -8.666 3.755 5.088 1.00 96.25 68 VAL A O 1
ATOM 514 N N . GLU A 1 69 ? -7.998 2.243 6.597 1.00 96.75 69 GLU A N 1
ATOM 515 C CA . GLU A 1 69 ? -7.341 3.176 7.524 1.00 96.75 69 GLU A CA 1
ATOM 516 C C . GLU A 1 69 ? -5.810 3.152 7.372 1.00 96.75 69 GLU A C 1
ATOM 518 O O . GLU A 1 69 ? -5.104 4.052 7.842 1.00 96.75 69 GLU A O 1
ATOM 523 N N . ALA A 1 70 ? -5.274 2.101 6.746 1.00 96.12 70 ALA A N 1
ATOM 524 C CA . ALA A 1 70 ? -3.857 1.991 6.447 1.00 96.12 70 ALA A CA 1
ATOM 525 C C . ALA A 1 70 ? -3.575 1.187 5.171 1.00 96.12 70 ALA A C 1
ATOM 527 O O . ALA A 1 70 ? -4.337 0.304 4.780 1.00 96.12 70 ALA A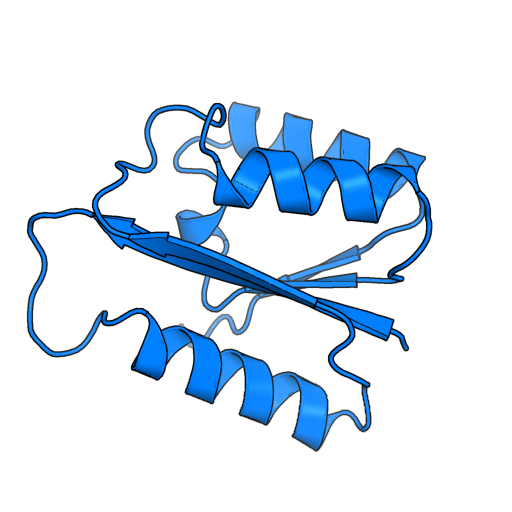 O 1
ATOM 528 N N . VAL A 1 71 ? -2.421 1.461 4.572 1.00 95.81 71 VAL A N 1
ATOM 529 C CA . VAL A 1 71 ? -1.781 0.661 3.531 1.00 95.81 71 VAL A CA 1
ATOM 530 C C . VAL A 1 71 ? -0.560 -0.007 4.145 1.00 95.81 71 VAL A C 1
ATOM 532 O O . VAL A 1 71 ? 0.313 0.674 4.679 1.00 95.81 71 VAL A O 1
ATOM 535 N N . CYS A 1 72 ? -0.482 -1.330 4.064 1.00 95.94 72 CYS A N 1
ATOM 536 C CA . CYS A 1 72 ? 0.659 -2.106 4.517 1.00 95.94 72 CYS A CA 1
ATOM 537 C C . CYS A 1 72 ? 1.425 -2.681 3.324 1.00 95.94 72 CYS A C 1
ATOM 539 O O . CYS A 1 72 ? 0.858 -3.321 2.438 1.00 95.94 72 CYS A O 1
ATOM 541 N N . VAL A 1 73 ? 2.737 -2.482 3.339 1.00 93.56 73 VAL A N 1
ATOM 542 C CA . VAL A 1 73 ? 3.669 -3.007 2.342 1.00 93.56 73 VAL A CA 1
ATOM 543 C C . VAL A 1 73 ? 4.831 -3.710 3.016 1.00 93.56 73 VAL A C 1
ATOM 545 O O . VAL A 1 73 ? 5.136 -3.470 4.183 1.00 93.56 73 VAL A O 1
ATOM 548 N N . ASP A 1 74 ? 5.506 -4.575 2.272 1.00 91.25 74 ASP A N 1
ATOM 549 C CA . ASP A 1 74 ? 6.733 -5.200 2.754 1.00 91.25 74 ASP A CA 1
ATOM 550 C C . ASP A 1 74 ? 7.857 -4.168 2.943 1.00 91.25 74 ASP A C 1
ATOM 552 O O . ASP A 1 74 ? 8.475 -4.111 3.990 1.00 91.25 74 ASP A O 1
ATOM 556 N N . SER A 1 75 ? 8.061 -3.275 1.972 1.00 89.31 75 SER A N 1
ATOM 557 C CA . SER A 1 75 ? 9.044 -2.186 2.039 1.00 89.31 75 SER A CA 1
ATOM 558 C C . SER A 1 75 ? 8.517 -0.968 1.283 1.00 89.31 75 SER A C 1
ATOM 560 O O . SER A 1 75 ? 7.822 -1.123 0.274 1.00 89.31 75 SER A O 1
ATOM 562 N N . ILE A 1 76 ? 8.886 0.246 1.708 1.00 89.00 76 ILE A N 1
ATOM 563 C CA . ILE A 1 76 ? 8.507 1.504 1.031 1.00 89.00 76 ILE A CA 1
ATOM 564 C C . ILE A 1 76 ? 8.925 1.491 -0.449 1.00 89.00 76 ILE A C 1
ATOM 566 O O . ILE A 1 76 ? 8.182 1.960 -1.312 1.00 89.00 76 ILE A O 1
ATOM 570 N N . SER A 1 77 ? 10.043 0.829 -0.766 1.00 85.81 77 SER A N 1
ATOM 571 C CA . SER A 1 77 ? 10.540 0.629 -2.136 1.00 85.81 77 SER A CA 1
ATOM 572 C C . SER A 1 77 ? 9.550 -0.082 -3.079 1.00 85.81 77 SER A C 1
ATOM 574 O O . SER A 1 77 ? 9.721 -0.091 -4.307 1.00 85.81 77 SER A O 1
ATOM 576 N N . ARG A 1 78 ? 8.514 -0.737 -2.535 1.00 86.69 78 ARG A N 1
ATOM 577 C CA . ARG A 1 78 ? 7.429 -1.343 -3.319 1.00 86.69 78 ARG A CA 1
ATOM 578 C C . ARG A 1 78 ? 6.474 -0.293 -3.859 1.00 86.69 78 ARG A C 1
ATOM 580 O O . ARG A 1 78 ? 6.060 -0.427 -5.013 1.00 86.69 78 ARG A O 1
ATOM 587 N N . LEU A 1 79 ? 6.203 0.752 -3.084 1.00 86.31 79 LEU A N 1
ATOM 588 C CA . LEU A 1 79 ? 5.332 1.854 -3.476 1.00 86.31 79 LEU A CA 1
ATOM 589 C C . LEU A 1 79 ? 6.036 2.751 -4.497 1.00 86.31 79 LEU A C 1
ATOM 591 O O . LEU A 1 79 ? 5.597 2.845 -5.647 1.00 86.31 79 LEU A O 1
ATOM 595 N N . ALA A 1 80 ? 7.184 3.298 -4.104 1.00 85.19 80 ALA A N 1
ATOM 596 C CA . ALA A 1 80 ? 7.918 4.312 -4.847 1.00 85.19 80 ALA A CA 1
ATOM 597 C C . ALA A 1 80 ? 9.431 4.047 -4.812 1.00 85.19 80 ALA A C 1
ATOM 599 O O . ALA A 1 80 ? 9.964 3.536 -3.827 1.00 85.19 80 ALA A O 1
ATOM 600 N N . ARG A 1 81 ? 10.125 4.377 -5.907 1.00 79.56 81 ARG A N 1
ATOM 601 C CA . ARG A 1 81 ? 11.596 4.325 -5.999 1.00 79.56 81 ARG A CA 1
ATOM 602 C C . ARG A 1 81 ? 12.248 5.673 -5.696 1.00 79.56 81 ARG A C 1
ATOM 604 O O . ARG A 1 81 ? 13.403 5.678 -5.285 1.00 79.56 81 ARG A O 1
ATOM 611 N N . SER A 1 82 ? 11.534 6.778 -5.915 1.00 85.81 82 SER A N 1
ATOM 612 C CA . SER A 1 82 ? 12.008 8.133 -5.641 1.00 85.81 82 SER A CA 1
ATOM 613 C C . SER A 1 82 ? 11.320 8.720 -4.406 1.00 85.81 82 SER A C 1
ATOM 615 O O . SER A 1 82 ? 10.201 8.334 -4.057 1.00 85.81 82 SER A O 1
ATOM 617 N N . GLN A 1 83 ? 11.988 9.670 -3.751 1.00 85.94 83 GLN A N 1
ATOM 618 C CA . GLN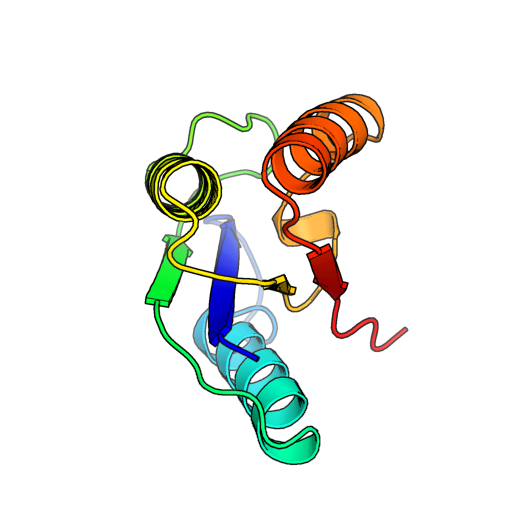 A 1 83 ? 11.407 10.402 -2.627 1.00 85.94 83 GLN A CA 1
ATOM 619 C C . GLN A 1 83 ? 10.191 11.234 -3.061 1.00 85.94 83 GLN A C 1
ATOM 621 O O . GLN A 1 83 ? 9.188 11.241 -2.357 1.00 85.94 83 GLN A O 1
ATOM 626 N N . ALA A 1 84 ? 10.241 11.859 -4.241 1.00 88.19 84 ALA A N 1
ATOM 627 C CA . ALA A 1 84 ? 9.147 12.678 -4.765 1.00 88.19 84 ALA A CA 1
ATOM 628 C C . ALA A 1 84 ? 7.863 11.860 -5.009 1.00 88.19 84 ALA A C 1
ATOM 630 O O . ALA A 1 84 ? 6.766 12.279 -4.630 1.00 88.19 84 ALA A O 1
ATOM 631 N N . ASP A 1 85 ? 7.997 10.660 -5.580 1.00 87.62 85 ASP A N 1
ATOM 632 C CA . ASP A 1 85 ? 6.862 9.750 -5.779 1.00 87.62 85 ASP A CA 1
ATOM 633 C C . ASP A 1 85 ? 6.280 9.289 -4.439 1.00 87.62 85 ASP A C 1
ATOM 635 O O . ASP A 1 85 ? 5.061 9.204 -4.273 1.00 87.62 85 ASP A O 1
ATOM 639 N N . PHE A 1 86 ? 7.149 9.002 -3.462 1.00 90.12 86 PHE A N 1
ATOM 640 C CA . PHE A 1 86 ? 6.710 8.624 -2.125 1.00 90.12 86 PHE A CA 1
ATOM 641 C C . PHE A 1 86 ? 5.971 9.766 -1.426 1.00 90.12 86 PHE A C 1
ATOM 643 O O . PHE A 1 86 ? 4.910 9.532 -0.857 1.00 90.12 86 PHE A O 1
ATOM 650 N N . GLU A 1 87 ? 6.494 10.991 -1.482 1.00 90.75 87 GLU A N 1
ATOM 651 C CA . GLU A 1 87 ? 5.856 12.171 -0.891 1.00 90.75 87 GLU A CA 1
ATOM 652 C C . GLU A 1 87 ? 4.489 12.448 -1.516 1.00 90.75 87 GLU A C 1
ATOM 654 O O . GLU A 1 87 ? 3.534 12.714 -0.786 1.00 90.75 87 GLU A O 1
ATOM 659 N N . THR A 1 88 ? 4.365 12.294 -2.837 1.00 90.38 88 THR A N 1
ATOM 660 C CA . THR A 1 88 ? 3.087 12.422 -3.552 1.00 90.38 88 THR A CA 1
ATOM 661 C C . THR A 1 88 ? 2.061 11.414 -3.034 1.00 90.38 88 THR A C 1
ATOM 663 O O . THR A 1 88 ? 0.956 11.792 -2.639 1.00 90.38 88 THR A O 1
ATOM 666 N N . LEU A 1 89 ? 2.435 10.133 -2.962 1.00 90.69 89 LEU A N 1
ATOM 667 C CA . LEU A 1 89 ? 1.549 9.084 -2.456 1.00 90.69 89 LEU A CA 1
ATOM 668 C C . LEU A 1 89 ? 1.220 9.282 -0.967 1.00 90.69 89 LEU A C 1
ATOM 670 O O . LEU A 1 89 ? 0.075 9.133 -0.547 1.00 90.69 89 LEU A O 1
ATOM 674 N N . ALA A 1 90 ? 2.212 9.645 -0.156 1.00 92.31 90 ALA A N 1
ATOM 675 C CA . ALA A 1 90 ? 2.031 9.884 1.269 1.00 92.31 90 ALA A CA 1
ATOM 676 C C . ALA A 1 90 ? 1.111 11.081 1.536 1.00 92.31 90 ALA A C 1
ATOM 678 O O . ALA A 1 90 ? 0.320 11.034 2.480 1.00 92.31 90 ALA A O 1
ATOM 679 N N . ALA A 1 91 ? 1.185 12.132 0.715 1.00 92.31 91 ALA A N 1
ATOM 680 C CA . ALA A 1 91 ? 0.276 13.269 0.780 1.00 92.31 91 ALA A CA 1
ATOM 681 C C . ALA A 1 91 ? -1.168 12.851 0.467 1.00 92.31 91 ALA A C 1
ATOM 683 O O . ALA A 1 91 ? -2.062 13.200 1.236 1.00 92.31 91 ALA A O 1
ATOM 684 N N . GLN A 1 92 ? -1.383 12.044 -0.579 1.00 91.38 92 GLN A N 1
ATOM 685 C CA . GLN A 1 92 ? -2.704 11.500 -0.930 1.00 91.38 92 GLN A CA 1
ATOM 686 C C . GLN A 1 92 ? -3.282 10.612 0.178 1.00 91.38 92 GLN A C 1
ATOM 688 O O . GLN A 1 92 ? -4.430 10.779 0.589 1.00 91.38 92 GLN A O 1
ATOM 693 N N . CYS A 1 93 ? -2.480 9.694 0.727 1.00 93.75 93 CYS A N 1
ATOM 694 C CA . CYS A 1 93 ? -2.916 8.880 1.858 1.00 93.75 93 CYS A CA 1
ATOM 695 C C . CYS A 1 93 ? -3.269 9.761 3.063 1.00 93.75 93 CYS A C 1
ATOM 697 O O . CYS A 1 93 ? -4.314 9.568 3.678 1.00 93.75 93 CYS A O 1
ATOM 699 N N . ARG A 1 94 ? -2.450 10.776 3.368 1.00 93.62 94 ARG A N 1
ATOM 700 C CA . ARG A 1 94 ? -2.688 11.688 4.493 1.00 93.62 94 ARG A CA 1
ATOM 701 C C . ARG A 1 94 ? -3.960 12.514 4.315 1.00 93.62 94 ARG A C 1
ATOM 703 O O . ARG A 1 94 ? -4.691 12.661 5.290 1.00 93.62 94 ARG A O 1
ATOM 710 N N . SER A 1 95 ? -4.247 13.020 3.113 1.00 93.44 95 SER A N 1
ATOM 711 C CA . SER A 1 95 ? -5.488 13.761 2.850 1.00 93.44 95 SER A CA 1
ATOM 712 C C . SER A 1 95 ? -6.730 12.881 2.995 1.00 93.44 95 SER A C 1
ATOM 714 O O . SER A 1 95 ? -7.775 13.378 3.399 1.00 93.44 95 SER A O 1
ATOM 716 N N . ALA A 1 96 ? -6.604 11.576 2.737 1.00 93.88 96 ALA A N 1
ATOM 717 C CA . ALA A 1 96 ? -7.654 10.586 2.971 1.00 93.88 96 ALA A CA 1
ATOM 718 C C . ALA A 1 96 ? -7.686 10.030 4.415 1.00 93.88 96 ALA A C 1
ATOM 720 O O . ALA A 1 96 ? -8.499 9.163 4.724 1.00 93.88 96 ALA A O 1
ATOM 721 N N . GLY A 1 97 ? -6.799 10.483 5.312 1.00 94.81 97 GLY A N 1
ATOM 722 C CA . GLY A 1 97 ? -6.696 9.959 6.682 1.00 94.81 97 GLY A CA 1
ATOM 723 C C . GLY A 1 97 ? -6.096 8.548 6.785 1.00 94.81 97 GLY A C 1
ATOM 724 O O . GLY A 1 97 ? -6.180 7.910 7.835 1.00 94.81 97 GLY A O 1
ATOM 725 N N . VAL A 1 98 ? -5.466 8.058 5.717 1.00 96.38 98 VAL A N 1
ATOM 726 C CA . VAL A 1 98 ? -4.869 6.724 5.614 1.00 96.38 98 VAL A CA 1
ATOM 727 C C . VAL A 1 98 ? -3.376 6.770 5.937 1.00 96.38 98 VAL A C 1
ATOM 729 O O . VAL A 1 98 ? -2.639 7.647 5.485 1.00 96.38 98 VAL A O 1
ATOM 732 N N . ARG A 1 99 ? -2.891 5.793 6.709 1.00 94.50 99 ARG A N 1
ATOM 733 C CA . ARG A 1 99 ? -1.464 5.673 7.066 1.00 94.50 99 ARG A CA 1
ATOM 734 C C . ARG A 1 99 ? -0.728 4.683 6.175 1.00 94.50 99 ARG A C 1
ATOM 736 O O . ARG A 1 99 ? -1.257 3.622 5.872 1.00 94.50 99 ARG A O 1
ATOM 743 N N . ILE A 1 100 ? 0.525 4.974 5.839 1.00 94.62 100 ILE A N 1
ATOM 744 C CA . ILE A 1 100 ? 1.418 4.009 5.184 1.00 94.62 100 ILE A CA 1
ATOM 745 C C . ILE A 1 100 ? 2.235 3.286 6.257 1.00 94.62 100 ILE A C 1
ATOM 747 O O . ILE A 1 100 ? 2.799 3.916 7.150 1.00 94.62 100 ILE A O 1
ATOM 751 N N . ILE A 1 101 ? 2.288 1.960 6.170 1.00 94.12 101 ILE A N 1
ATOM 752 C CA . ILE A 1 101 ? 2.978 1.079 7.108 1.00 94.12 101 ILE A CA 1
ATOM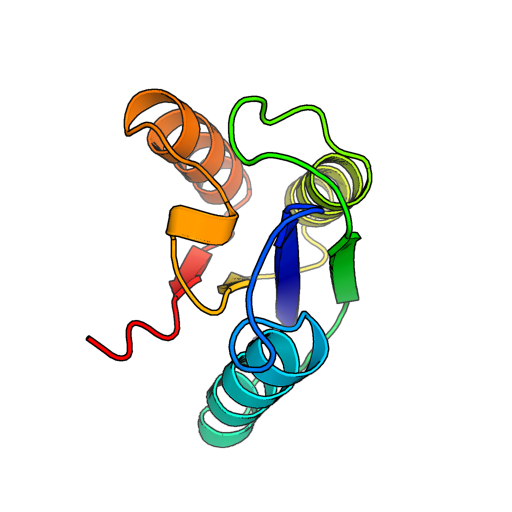 753 C C . ILE A 1 101 ? 3.872 0.146 6.297 1.00 94.12 101 ILE A C 1
ATOM 755 O O . ILE A 1 101 ? 3.404 -0.536 5.389 1.00 94.12 101 ILE A O 1
ATOM 759 N N . ALA A 1 102 ? 5.157 0.102 6.627 1.00 91.06 102 ALA A N 1
ATOM 760 C CA . ALA A 1 102 ? 6.096 -0.832 6.025 1.00 91.06 102 ALA A CA 1
ATOM 761 C C . ALA A 1 102 ? 6.552 -1.858 7.062 1.00 91.06 102 ALA A C 1
ATOM 763 O O . ALA A 1 102 ? 6.781 -1.521 8.226 1.00 91.06 102 ALA A O 1
ATOM 764 N N . ASN A 1 103 ? 6.697 -3.107 6.633 1.00 83.06 103 ASN A N 1
ATOM 765 C CA . ASN A 1 103 ? 7.388 -4.131 7.400 1.00 83.06 103 ASN A CA 1
ATOM 766 C C . ASN A 1 103 ? 8.897 -3.982 7.166 1.00 83.06 103 ASN A C 1
ATOM 768 O O . ASN A 1 103 ? 9.502 -4.828 6.518 1.00 83.06 103 ASN A O 1
ATOM 772 N N . ASP A 1 104 ? 9.478 -2.879 7.644 1.00 64.31 10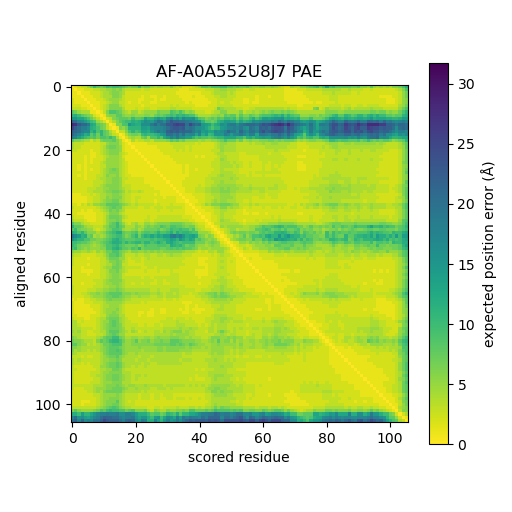4 ASP A N 1
ATOM 773 C CA . ASP A 1 104 ? 10.898 -2.556 7.475 1.00 64.31 104 ASP A CA 1
ATOM 774 C C . ASP A 1 104 ? 11.754 -3.542 8.293 1.00 64.31 104 ASP A C 1
ATOM 776 O O . ASP A 1 104 ? 12.189 -3.275 9.410 1.00 64.31 104 ASP A O 1
ATOM 780 N N . GLN A 1 105 ? 11.893 -4.759 7.769 1.00 47.50 105 GLN A N 1
ATOM 781 C CA . GLN A 1 105 ? 12.928 -5.709 8.149 1.00 47.50 105 GLN A CA 1
ATOM 782 C C . GLN A 1 105 ? 14.199 -5.203 7.462 1.00 47.50 105 GLN A C 1
ATOM 784 O O . GLN A 1 105 ? 14.532 -5.648 6.361 1.00 47.50 105 GLN A O 1
ATOM 789 N N . GLY A 1 106 ? 14.800 -4.173 8.061 1.00 40.62 106 GLY A N 1
ATOM 790 C CA . GLY A 1 106 ? 16.196 -3.820 7.817 1.00 40.62 106 GLY A CA 1
ATOM 791 C C . GLY A 1 106 ? 17.114 -4.926 8.309 1.00 40.62 106 GLY A C 1
ATOM 792 O O . GLY A 1 106 ? 16.781 -5.535 9.353 1.00 40.62 106 GLY A O 1
#

InterPro domains:
  IPR006119 Resolvase, N-terminal catalytic domain [PF00239] (3-104)
  IPR006119 Resolvase, N-terminal catalytic domain [PS51736] (2-106)
  IPR006119 Resolvase, N-terminal catalytic domain [SM00857] (3-106)
  IPR036162 Resolvase-like, N-terminal catalytic domain superfamily [G3DSA:3.40.50.1390] (1-106)
  IPR036162 Resolvase-like, N-terminal catalytic domain superfamily [SSF53041] (1-106)
  IPR050639 Site-specific recombinase resolvase [PTHR30461] (1-105)

Solvent-accessible surface area (backbone atoms only — not comparable to full-atom values): 5797 Å² total; per-residue (Å²): 98,37,25,29,39,47,35,47,26,47,76,82,72,65,95,79,60,41,49,67,55,35,47,53,52,35,49,51,53,36,51,77,69,72,35,44,80,75,47,78,33,61,32,78,55,44,67,49,85,58,72,89,39,76,23,52,50,52,49,50,54,40,39,72,68,52,77,31,47,27,41,36,20,38,41,65,64,52,70,25,72,47,70,69,56,38,50,54,52,52,50,54,31,50,76,44,67,23,43,84,44,56,56,75,81,121

pLDDT: mean 87.39, std 11.71, range [40.62, 97.06]